Protein AF-A0A383U3A9-F1 (afdb_monomer_lite)

Organism: NCBI:txid2497989

Structure (mmCIF, N/CA/C/O backbone):
data_AF-A0A383U3A9-F1
#
_entry.id   AF-A0A383U3A9-F1
#
loop_
_atom_site.group_PDB
_atom_site.id
_atom_site.type_symbol
_atom_site.label_atom_id
_atom_site.label_alt_id
_atom_site.label_comp_id
_atom_site.label_asym_id
_atom_site.label_entity_id
_atom_site.label_seq_id
_atom_site.pdbx_PDB_ins_code
_atom_site.Cartn_x
_atom_site.Cartn_y
_atom_site.Cartn_z
_atom_site.occupancy
_atom_site.B_iso_or_equiv
_atom_site.auth_seq_id
_atom_site.auth_comp_id
_atom_site.auth_asym_id
_atom_site.auth_atom_id
_atom_site.pdbx_PDB_model_num
ATOM 1 N N . MET A 1 1 ? 37.287 -9.781 -41.026 1.00 57.25 1 MET A N 1
ATOM 2 C CA . MET A 1 1 ? 37.149 -8.736 -39.982 1.00 57.25 1 MET A CA 1
ATOM 3 C C . MET A 1 1 ? 35.742 -8.130 -39.909 1.00 57.25 1 MET A C 1
ATOM 5 O O . MET A 1 1 ? 35.185 -8.154 -38.824 1.00 57.25 1 MET A O 1
ATOM 9 N N . ARG A 1 2 ? 35.101 -7.721 -41.022 1.00 65.06 2 ARG A N 1
ATOM 10 C CA . ARG A 1 2 ? 33.749 -7.098 -41.034 1.00 65.06 2 ARG A CA 1
ATOM 11 C C . ARG A 1 2 ? 32.618 -7.879 -40.332 1.00 65.06 2 ARG A C 1
ATOM 13 O O . ARG A 1 2 ? 31.836 -7.272 -39.616 1.00 65.06 2 ARG A O 1
ATOM 20 N N . ARG A 1 3 ? 32.540 -9.211 -40.475 1.00 70.94 3 ARG A N 1
ATOM 21 C CA . ARG A 1 3 ? 31.470 -10.028 -39.851 1.00 70.94 3 ARG A CA 1
ATOM 22 C C . ARG A 1 3 ? 31.508 -10.026 -38.315 1.00 70.94 3 ARG A C 1
ATOM 24 O O . ARG A 1 3 ? 30.458 -9.955 -37.694 1.00 70.94 3 ARG A O 1
ATOM 31 N N . LYS A 1 4 ? 32.703 -10.062 -37.710 1.00 76.69 4 LYS A N 1
ATOM 32 C CA . LYS A 1 4 ? 32.867 -10.029 -36.244 1.00 76.69 4 LYS A CA 1
ATOM 33 C C . LYS A 1 4 ? 32.484 -8.658 -35.678 1.00 76.69 4 LYS A C 1
ATOM 35 O O . LYS A 1 4 ? 31.803 -8.591 -34.667 1.00 76.69 4 LYS A O 1
ATOM 40 N N . THR A 1 5 ? 32.848 -7.581 -36.375 1.00 79.12 5 THR A N 1
ATOM 41 C CA . THR A 1 5 ? 32.466 -6.210 -36.009 1.00 79.12 5 THR A CA 1
ATOM 42 C C . THR A 1 5 ? 30.952 -6.000 -36.085 1.00 79.12 5 THR A C 1
ATOM 44 O O . THR A 1 5 ? 30.379 -5.457 -35.150 1.00 79.12 5 THR A O 1
ATOM 47 N N . VAL A 1 6 ? 30.285 -6.494 -37.137 1.00 86.44 6 VAL A N 1
ATOM 48 C CA . VAL A 1 6 ? 28.812 -6.447 -37.244 1.00 86.44 6 VAL A CA 1
ATOM 49 C C . VAL A 1 6 ? 28.147 -7.224 -36.105 1.00 86.44 6 VAL A C 1
ATOM 51 O O . VAL A 1 6 ? 27.221 -6.710 -35.490 1.00 86.44 6 VAL A O 1
ATOM 54 N N . PHE A 1 7 ? 28.654 -8.413 -35.763 1.00 90.00 7 PHE A N 1
ATOM 55 C CA . PHE A 1 7 ? 28.152 -9.182 -34.618 1.00 90.00 7 PHE A CA 1
ATOM 56 C C . PHE A 1 7 ? 28.275 -8.418 -33.295 1.00 90.00 7 PHE A C 1
ATOM 58 O O . PHE A 1 7 ? 27.330 -8.414 -32.515 1.00 90.00 7 PHE A O 1
ATOM 65 N N . ILE A 1 8 ? 29.401 -7.738 -33.059 1.00 91.44 8 ILE A N 1
ATOM 66 C CA . ILE A 1 8 ? 29.609 -6.925 -31.850 1.00 91.44 8 ILE A CA 1
ATOM 67 C C . ILE A 1 8 ? 28.602 -5.769 -31.789 1.00 91.44 8 ILE A C 1
ATOM 69 O O . ILE A 1 8 ? 27.996 -5.550 -30.744 1.00 91.44 8 ILE A O 1
ATOM 73 N N . PHE A 1 9 ? 28.368 -5.065 -32.901 1.00 92.12 9 PHE A N 1
ATOM 74 C CA . PHE A 1 9 ? 27.378 -3.984 -32.947 1.00 92.12 9 PHE A CA 1
ATOM 75 C C . PHE A 1 9 ? 25.948 -4.479 -32.711 1.00 92.12 9 PHE A C 1
ATOM 77 O O . PHE A 1 9 ? 25.208 -3.854 -31.957 1.00 92.12 9 PHE A O 1
ATOM 84 N N . VAL A 1 10 ? 25.566 -5.616 -33.298 1.00 93.75 10 VAL A N 1
ATOM 85 C CA . VAL A 1 10 ? 24.250 -6.228 -33.051 1.00 93.75 10 VAL A CA 1
ATOM 86 C C . VAL A 1 10 ? 24.099 -6.609 -31.577 1.00 93.75 10 VAL A C 1
ATOM 88 O O . VAL A 1 10 ? 23.063 -6.333 -30.978 1.00 93.75 10 VAL A O 1
ATOM 91 N N . LEU A 1 11 ? 25.143 -7.177 -30.968 1.00 94.25 11 LEU A N 1
ATOM 92 C CA . LEU A 1 11 ? 25.125 -7.552 -29.555 1.00 94.25 11 LEU A CA 1
ATOM 93 C C . LEU A 1 11 ? 24.975 -6.324 -28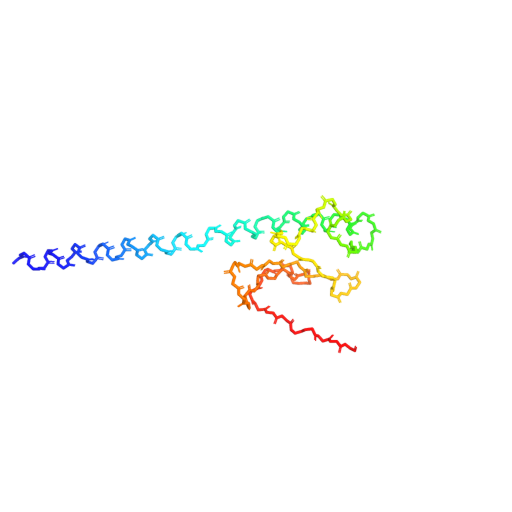.643 1.00 94.25 11 LEU A C 1
ATOM 95 O O . LEU A 1 11 ? 24.204 -6.376 -27.692 1.00 94.25 11 LEU A O 1
ATOM 99 N N . LEU A 1 12 ? 25.640 -5.210 -28.972 1.00 94.12 12 LEU A N 1
ATOM 100 C CA . LEU A 1 12 ? 25.511 -3.934 -28.255 1.00 94.12 12 LEU A CA 1
ATOM 101 C C . LEU A 1 12 ? 24.109 -3.319 -28.364 1.00 94.12 12 LEU A C 1
ATOM 103 O O . LEU A 1 12 ? 23.608 -2.747 -27.400 1.00 94.12 12 LEU A O 1
ATOM 107 N N . ILE A 1 13 ? 23.460 -3.436 -29.524 1.00 94.25 13 ILE A N 1
ATOM 108 C CA . ILE A 1 13 ? 22.085 -2.951 -29.708 1.00 94.25 13 ILE A CA 1
ATOM 109 C C . ILE A 1 13 ? 21.114 -3.788 -28.872 1.00 94.25 13 ILE A C 1
ATOM 111 O O . ILE A 1 13 ? 20.260 -3.230 -28.187 1.00 94.25 13 ILE A O 1
ATOM 115 N N . ILE A 1 14 ? 21.270 -5.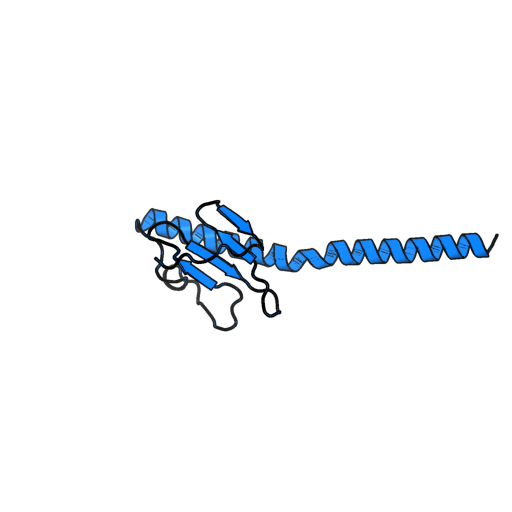115 -28.874 1.00 94.44 14 ILE A N 1
ATOM 116 C CA . ILE A 1 14 ? 20.432 -6.017 -28.073 1.00 94.44 14 ILE A CA 1
ATOM 117 C C . ILE A 1 14 ? 20.613 -5.737 -26.579 1.00 94.44 14 ILE A C 1
ATOM 119 O O . ILE A 1 14 ? 19.624 -5.613 -25.862 1.00 94.44 14 ILE A O 1
ATOM 123 N N . THR A 1 15 ? 21.850 -5.588 -26.095 1.00 92.19 15 THR A N 1
ATOM 124 C CA . THR A 1 15 ? 22.088 -5.276 -24.679 1.00 92.19 15 THR A CA 1
ATOM 125 C C . THR A 1 15 ? 21.539 -3.906 -24.300 1.00 92.19 15 THR A C 1
ATOM 127 O O . THR A 1 15 ? 20.906 -3.784 -23.255 1.00 92.19 15 THR A O 1
ATOM 130 N N . SER A 1 16 ? 21.699 -2.892 -25.154 1.00 90.88 16 SER A N 1
ATOM 131 C CA . SER A 1 16 ? 21.113 -1.567 -24.932 1.00 90.88 16 SER A CA 1
ATOM 132 C C . SER A 1 16 ? 19.584 -1.620 -24.855 1.00 90.88 16 SER A C 1
ATOM 134 O O . SER A 1 16 ? 19.001 -0.993 -23.970 1.00 90.88 16 SER A O 1
ATOM 136 N N . PHE A 1 17 ? 18.940 -2.407 -25.721 1.00 90.00 17 PHE A N 1
ATOM 137 C CA . PHE A 1 17 ? 17.489 -2.590 -25.712 1.00 90.00 17 PHE A CA 1
ATOM 138 C C . PHE A 1 17 ? 17.008 -3.326 -24.454 1.00 90.00 17 PHE A C 1
ATOM 140 O O . PHE A 1 17 ? 16.025 -2.916 -23.840 1.00 90.00 17 PHE A O 1
ATOM 147 N N . LEU A 1 18 ? 17.729 -4.367 -24.020 1.00 87.94 18 LEU A N 1
ATOM 148 C CA . LEU A 1 18 ? 17.431 -5.086 -22.778 1.00 87.94 18 LEU A CA 1
ATOM 149 C C . LEU A 1 18 ? 17.547 -4.165 -21.558 1.00 87.94 18 LEU A C 1
ATOM 151 O O . LEU A 1 18 ? 16.635 -4.130 -20.737 1.00 87.94 18 LEU A O 1
ATOM 155 N N . VAL A 1 19 ? 18.620 -3.375 -21.459 1.00 85.44 19 VAL A N 1
ATOM 156 C CA . VAL A 1 19 ? 18.797 -2.407 -20.363 1.00 85.44 19 VAL A CA 1
ATOM 157 C C . VAL A 1 19 ? 17.651 -1.399 -20.339 1.00 85.44 19 VAL A C 1
ATOM 159 O O . VAL A 1 19 ? 17.074 -1.167 -19.279 1.00 85.44 19 VAL A O 1
ATOM 162 N N . TYR A 1 20 ? 17.278 -0.846 -21.495 1.00 83.44 20 TYR A N 1
ATOM 163 C CA . TYR A 1 20 ? 16.155 0.086 -21.602 1.00 83.44 20 TYR A CA 1
ATOM 164 C C . TYR A 1 20 ? 14.835 -0.547 -21.132 1.00 83.44 20 TYR A C 1
ATOM 166 O O . TYR A 1 20 ? 14.142 0.033 -20.297 1.00 83.44 20 TYR A O 1
ATOM 174 N N . PHE A 1 21 ? 14.527 -1.761 -21.599 1.00 76.62 21 PHE A N 1
ATOM 175 C CA . PHE A 1 21 ? 13.309 -2.491 -21.243 1.00 76.62 21 PHE A CA 1
ATOM 176 C C . PHE A 1 21 ? 13.213 -2.777 -19.734 1.00 76.62 21 PHE A C 1
ATOM 178 O O . PHE A 1 21 ? 12.185 -2.505 -19.115 1.00 76.62 21 PHE A O 1
ATOM 185 N N . PHE A 1 22 ? 14.296 -3.253 -19.108 1.00 71.00 22 PHE A N 1
ATOM 186 C CA . PHE A 1 22 ? 14.322 -3.517 -17.663 1.00 71.00 22 PHE A CA 1
ATOM 187 C C . PHE A 1 22 ? 14.217 -2.243 -16.812 1.00 71.00 22 PHE A C 1
ATOM 189 O O . PHE A 1 22 ? 13.613 -2.273 -15.736 1.00 71.00 22 PHE A O 1
ATOM 196 N N . TYR A 1 23 ? 14.783 -1.125 -17.277 1.00 70.12 23 TYR A N 1
ATOM 197 C CA . TYR A 1 23 ? 14.743 0.140 -16.542 1.00 70.12 23 TYR A CA 1
ATOM 198 C C . TYR A 1 23 ? 13.360 0.799 -16.599 1.00 70.12 23 TYR A C 1
ATOM 200 O O . TYR A 1 23 ? 12.889 1.331 -15.594 1.00 70.12 23 TYR A O 1
ATOM 208 N N . PHE A 1 24 ? 12.690 0.739 -17.755 1.00 64.56 24 PHE A N 1
ATOM 209 C CA . PHE A 1 24 ? 11.387 1.377 -17.951 1.00 64.56 24 PHE A CA 1
ATOM 210 C C . PHE A 1 24 ? 10.213 0.585 -17.370 1.00 64.56 24 PHE A C 1
ATOM 212 O O . PHE A 1 24 ? 9.268 1.198 -16.883 1.00 64.56 24 PHE A O 1
ATOM 219 N N . ASN A 1 25 ? 10.267 -0.749 -17.341 1.00 61.72 25 ASN A N 1
ATOM 220 C CA . ASN A 1 25 ? 9.118 -1.555 -16.902 1.00 61.72 25 ASN A CA 1
ATOM 221 C C . ASN A 1 25 ? 8.762 -1.423 -15.409 1.00 61.72 25 ASN A C 1
ATOM 223 O O . ASN A 1 25 ? 7.671 -1.823 -15.014 1.00 61.72 25 ASN A O 1
ATOM 227 N N . ASN A 1 26 ? 9.640 -0.835 -14.588 1.00 65.31 26 ASN A N 1
ATOM 228 C CA . ASN A 1 26 ? 9.471 -0.744 -13.134 1.00 65.31 26 ASN A CA 1
ATOM 229 C C . ASN A 1 26 ? 9.051 0.644 -12.614 1.00 65.31 26 ASN A C 1
ATOM 231 O O . ASN A 1 26 ? 8.984 0.838 -11.403 1.00 65.31 26 ASN A O 1
ATOM 235 N N . THR A 1 27 ? 8.836 1.644 -13.470 1.00 77.19 27 THR A N 1
ATOM 236 C CA . THR A 1 27 ? 8.608 3.031 -13.014 1.00 77.19 27 THR A CA 1
ATOM 237 C C . THR A 1 27 ? 7.174 3.287 -12.555 1.00 77.19 27 THR A C 1
ATOM 239 O O . THR A 1 27 ? 6.970 3.955 -11.544 1.00 77.19 27 THR A O 1
ATOM 242 N N . GLU A 1 28 ? 6.192 2.723 -13.252 1.00 81.62 28 GLU A N 1
ATOM 243 C CA . GLU A 1 28 ? 4.767 2.906 -12.955 1.00 81.62 28 GLU A CA 1
ATOM 244 C C . GLU A 1 28 ? 4.364 2.263 -11.621 1.00 81.62 28 GLU A C 1
ATOM 246 O O . GLU A 1 28 ? 3.808 2.938 -10.758 1.00 81.62 28 GLU A O 1
ATOM 251 N N . GLU A 1 29 ? 4.719 0.990 -11.409 1.00 86.38 29 GLU A N 1
ATOM 252 C CA . GLU A 1 29 ? 4.429 0.272 -10.159 1.00 86.38 29 GLU A CA 1
ATOM 253 C C . GLU A 1 29 ? 5.078 0.966 -8.960 1.00 86.38 29 GLU A C 1
ATOM 255 O O . GLU A 1 29 ? 4.425 1.179 -7.946 1.00 86.38 29 GLU A O 1
ATOM 260 N N . LYS A 1 30 ? 6.334 1.412 -9.092 1.00 88.19 30 LYS A N 1
ATOM 261 C CA . LYS A 1 30 ? 6.999 2.209 -8.050 1.00 88.19 30 LYS A CA 1
ATOM 262 C C . LYS A 1 30 ? 6.260 3.516 -7.765 1.00 88.19 30 LYS A C 1
ATOM 264 O O . LYS A 1 30 ? 6.175 3.927 -6.612 1.00 88.19 30 LYS A O 1
ATOM 269 N N . GLY A 1 31 ? 5.727 4.166 -8.799 1.00 89.88 31 GLY A N 1
ATOM 270 C CA . GLY A 1 31 ? 4.889 5.354 -8.655 1.00 89.88 31 GLY A CA 1
ATOM 271 C C . GLY A 1 31 ? 3.625 5.071 -7.843 1.00 89.88 31 GLY A C 1
ATOM 272 O O . GLY A 1 31 ? 3.317 5.820 -6.917 1.00 89.88 31 GLY A O 1
ATOM 273 N N . LEU A 1 32 ? 2.940 3.965 -8.141 1.00 91.56 32 LEU A N 1
ATOM 274 C CA . LEU A 1 32 ? 1.748 3.523 -7.417 1.00 91.56 32 LEU A CA 1
ATOM 275 C C . LEU A 1 32 ? 2.078 3.089 -5.984 1.00 91.56 32 LEU A C 1
ATOM 277 O O . LEU A 1 32 ? 1.403 3.519 -5.062 1.00 91.56 32 LEU A O 1
ATOM 281 N N . ILE A 1 33 ? 3.163 2.352 -5.747 1.00 93.50 33 ILE A N 1
ATOM 282 C CA . ILE A 1 33 ? 3.625 2.023 -4.388 1.00 93.50 33 ILE A CA 1
ATOM 283 C C . ILE A 1 33 ? 3.867 3.302 -3.578 1.00 93.50 33 ILE A C 1
ATOM 285 O O . ILE A 1 33 ? 3.414 3.409 -2.441 1.00 93.50 33 ILE A O 1
ATOM 289 N N . ASN A 1 34 ? 4.525 4.307 -4.162 1.00 93.25 34 ASN A N 1
ATOM 290 C CA . ASN A 1 34 ? 4.763 5.579 -3.481 1.00 93.25 34 ASN A CA 1
ATOM 291 C C . ASN A 1 34 ? 3.460 6.322 -3.159 1.00 93.25 34 ASN A C 1
ATOM 293 O O . ASN A 1 34 ? 3.316 6.841 -2.055 1.00 93.25 34 ASN A O 1
ATOM 297 N N . GLN A 1 35 ? 2.503 6.356 -4.089 1.00 92.94 35 GLN A N 1
ATOM 298 C CA . GLN A 1 35 ? 1.181 6.932 -3.829 1.00 92.94 35 GLN A CA 1
ATOM 299 C C . GLN A 1 35 ? 0.433 6.148 -2.746 1.00 92.94 35 GLN A C 1
ATOM 301 O O . GLN A 1 35 ? -0.104 6.748 -1.820 1.00 92.94 35 GLN A O 1
ATOM 306 N N . GLY A 1 36 ? 0.462 4.819 -2.808 1.00 94.81 36 GLY A N 1
ATOM 307 C CA . GLY A 1 36 ? -0.139 3.942 -1.814 1.00 94.81 36 GLY A CA 1
ATOM 308 C C . GLY A 1 36 ? 0.465 4.144 -0.426 1.00 94.81 36 GLY A C 1
ATOM 309 O O . GLY A 1 36 ? -0.276 4.193 0.546 1.00 94.81 36 GLY A O 1
ATOM 310 N N . ASN A 1 37 ? 1.776 4.375 -0.314 1.00 97.00 37 ASN A N 1
ATOM 311 C CA . ASN A 1 37 ? 2.424 4.682 0.965 1.00 97.00 37 ASN A CA 1
ATOM 312 C C . ASN A 1 37 ? 1.896 5.981 1.601 1.00 97.00 37 ASN A C 1
ATOM 314 O O . ASN A 1 37 ? 1.733 6.039 2.816 1.00 97.00 37 ASN A O 1
ATOM 318 N N . ILE A 1 38 ? 1.564 6.996 0.795 1.00 95.38 38 ILE A N 1
ATOM 319 C CA . ILE A 1 38 ? 0.920 8.227 1.290 1.00 95.38 38 ILE A CA 1
ATOM 320 C C . ILE A 1 38 ? -0.487 7.918 1.828 1.00 95.38 38 ILE A C 1
ATOM 322 O O . ILE A 1 38 ? -0.924 8.498 2.822 1.00 95.38 38 ILE A O 1
ATOM 326 N N . ILE A 1 39 ? -1.214 6.999 1.186 1.00 96.19 39 ILE A N 1
ATOM 327 C CA . ILE A 1 39 ? -2.535 6.553 1.650 1.00 96.19 39 ILE A CA 1
ATOM 328 C C . ILE A 1 39 ? -2.406 5.762 2.957 1.00 96.19 39 ILE A C 1
ATOM 330 O O . ILE A 1 39 ? -3.132 6.049 3.905 1.00 96.19 39 ILE A O 1
ATOM 334 N N . VAL A 1 40 ? -1.456 4.827 3.035 1.00 97.62 40 VAL A N 1
ATOM 335 C CA . VAL A 1 40 ? -1.124 4.072 4.255 1.00 97.62 40 VAL A CA 1
ATOM 336 C C . VAL A 1 40 ? -0.848 5.026 5.414 1.00 97.62 40 VAL A C 1
ATOM 338 O O . VAL A 1 40 ? -1.449 4.885 6.473 1.00 97.62 40 VAL A O 1
ATOM 341 N N . GLU A 1 41 ? -0.020 6.053 5.214 1.00 96.88 41 GLU A N 1
ATOM 342 C CA . GLU A 1 41 ? 0.281 7.041 6.257 1.00 96.88 41 GLU A CA 1
ATOM 343 C C . GLU A 1 41 ? -0.979 7.757 6.771 1.00 96.88 41 GLU A C 1
ATOM 345 O O . GLU A 1 41 ? -1.137 7.963 7.979 1.00 96.88 41 GLU A O 1
ATOM 350 N N . LYS A 1 42 ? -1.917 8.091 5.878 1.00 96.62 42 LYS A N 1
ATOM 351 C CA . LYS A 1 42 ? -3.205 8.685 6.259 1.00 96.62 42 LYS A CA 1
ATOM 352 C C . LYS A 1 42 ? -4.094 7.706 7.027 1.00 96.62 42 LYS A C 1
ATOM 354 O O . LYS A 1 42 ? -4.710 8.118 8.009 1.00 96.62 42 LYS A O 1
ATOM 359 N N . ILE A 1 43 ? -4.145 6.436 6.619 1.00 97.44 43 ILE A N 1
ATOM 360 C CA . ILE A 1 43 ? -4.892 5.384 7.326 1.00 97.44 43 ILE A CA 1
ATOM 361 C C . ILE A 1 43 ? -4.332 5.202 8.741 1.00 97.44 43 ILE A C 1
ATOM 363 O O . ILE A 1 43 ? -5.093 5.211 9.707 1.00 97.44 43 ILE A O 1
ATOM 367 N N . GLU A 1 44 ? -3.009 5.092 8.883 1.00 97.62 44 GLU A N 1
ATOM 368 C CA . GLU A 1 44 ? -2.365 4.939 10.191 1.00 97.62 44 GLU A CA 1
ATOM 369 C C . GLU A 1 44 ? -2.570 6.178 11.070 1.00 97.62 44 GLU A C 1
ATOM 371 O O . GLU A 1 44 ? -2.883 6.055 12.254 1.00 97.62 44 GLU A O 1
ATOM 376 N N . SER A 1 45 ? -2.473 7.380 10.497 1.00 97.31 45 SER A N 1
ATOM 377 C CA . SER A 1 45 ? -2.743 8.628 11.222 1.00 97.31 45 SER A CA 1
ATOM 378 C C . SER A 1 45 ? -4.188 8.701 11.719 1.00 97.31 45 SER A C 1
ATOM 380 O O . SER A 1 45 ? -4.430 9.096 12.860 1.00 97.31 45 SER A O 1
ATOM 382 N N . TYR A 1 46 ? -5.151 8.285 10.892 1.00 97.00 46 TYR A N 1
ATOM 383 C CA . TYR A 1 46 ? -6.555 8.189 11.286 1.00 97.00 46 TYR A CA 1
ATOM 384 C C . TYR A 1 46 ? -6.741 7.182 12.422 1.00 97.00 46 TYR A C 1
ATOM 386 O O . TYR A 1 46 ? -7.330 7.519 13.446 1.00 97.00 46 TYR A O 1
ATOM 394 N N . LYS A 1 47 ? -6.168 5.979 12.289 1.00 96.38 47 LYS A N 1
ATOM 395 C CA . LYS A 1 47 ? -6.225 4.924 13.309 1.00 96.38 47 LYS A CA 1
ATOM 396 C C . LYS A 1 47 ? -5.673 5.395 14.652 1.00 96.38 47 LYS A C 1
ATOM 398 O O . LYS A 1 47 ? -6.276 5.130 15.687 1.00 96.38 47 LYS A O 1
ATOM 403 N N . LEU A 1 48 ? -4.548 6.111 14.640 1.00 96.81 48 LEU A N 1
ATOM 404 C CA . LEU A 1 48 ? -3.944 6.681 15.846 1.00 96.81 48 LEU A CA 1
ATOM 405 C C . LEU A 1 48 ? -4.825 7.758 16.492 1.00 96.81 48 LEU A C 1
ATOM 407 O O . LEU A 1 48 ? -4.863 7.853 17.716 1.00 96.81 48 LEU A O 1
ATOM 411 N N . LYS A 1 49 ? -5.519 8.567 15.686 1.00 97.12 49 LYS A N 1
ATOM 412 C CA . LYS A 1 49 ? -6.357 9.674 16.162 1.00 97.12 49 LYS A CA 1
ATOM 413 C C . LYS A 1 49 ? -7.715 9.208 16.692 1.00 97.12 49 LYS A C 1
ATOM 415 O O . LYS A 1 49 ? -8.143 9.666 17.745 1.00 97.12 49 LYS A O 1
ATOM 420 N N . GLU A 1 50 ? -8.389 8.331 15.956 1.00 96.69 50 GLU A N 1
ATOM 421 C CA . GLU A 1 50 ? -9.768 7.912 16.232 1.00 96.69 50 GLU A CA 1
ATOM 422 C C . GLU A 1 50 ? -9.834 6.606 17.046 1.00 96.69 50 GLU A C 1
ATOM 424 O O . GLU A 1 50 ? -10.853 6.303 17.662 1.00 96.69 50 GLU A O 1
ATOM 429 N N . GLY A 1 51 ? -8.744 5.831 17.087 1.00 96.38 51 GLY A N 1
ATOM 430 C CA . GLY A 1 51 ? -8.654 4.563 17.820 1.00 96.38 51 GLY A CA 1
ATOM 431 C C . GLY A 1 51 ? -9.200 3.346 17.064 1.00 96.38 51 GLY A C 1
ATOM 432 O O . GLY A 1 51 ? -9.185 2.240 17.601 1.00 96.38 51 GLY A O 1
ATOM 433 N N . TYR A 1 52 ? -9.662 3.522 15.825 1.00 95.69 52 TYR A N 1
ATOM 434 C CA . TYR A 1 52 ? -10.160 2.459 14.950 1.00 95.69 52 TYR A CA 1
ATOM 435 C C . TYR A 1 52 ? -9.808 2.742 13.483 1.00 95.69 52 TYR A C 1
ATOM 437 O O . TYR A 1 52 ? -9.469 3.864 13.112 1.00 95.69 52 TYR A O 1
ATOM 445 N N . LEU A 1 53 ? -9.856 1.707 12.642 1.00 97.50 53 LEU A N 1
ATOM 446 C CA . LEU A 1 53 ? -9.604 1.833 11.205 1.00 97.50 53 LEU A CA 1
ATOM 447 C C . LEU A 1 53 ? -10.731 2.593 10.488 1.00 97.50 53 LEU A C 1
ATOM 449 O O . LEU A 1 53 ? -11.898 2.353 10.814 1.00 97.50 53 LEU A O 1
ATOM 453 N N . PRO A 1 54 ? -10.424 3.415 9.466 1.00 96.31 54 PRO A N 1
ATOM 454 C CA . PRO A 1 54 ? -11.462 4.025 8.643 1.00 96.31 54 PRO A CA 1
ATOM 455 C C . PRO A 1 54 ? -12.356 2.939 8.023 1.00 96.31 54 PRO A C 1
ATOM 457 O O . PRO A 1 54 ? -11.906 1.833 7.722 1.00 96.31 54 PRO A O 1
ATOM 460 N N . ASN A 1 55 ? -13.644 3.226 7.851 1.00 94.81 55 ASN A N 1
ATOM 461 C CA . ASN A 1 55 ? -14.560 2.305 7.181 1.00 94.81 55 ASN A CA 1
ATOM 462 C C . ASN A 1 55 ? -14.339 2.310 5.662 1.00 94.81 55 ASN A C 1
ATOM 464 O O . ASN A 1 55 ? -14.608 1.304 5.011 1.00 94.81 55 ASN A O 1
ATOM 468 N N . SER A 1 56 ? -13.857 3.426 5.110 1.00 93.56 56 SER A N 1
ATOM 469 C CA . SER A 1 56 ? -13.502 3.591 3.694 1.00 93.56 56 SER A CA 1
ATOM 470 C C . SER A 1 56 ? -12.420 4.659 3.521 1.00 93.56 56 SER A C 1
ATOM 472 O O . SER A 1 56 ? -12.193 5.462 4.429 1.00 93.56 56 SER A O 1
ATOM 474 N N . LEU A 1 57 ? -11.787 4.746 2.347 1.00 92.69 57 LEU A N 1
ATOM 475 C CA . LEU A 1 57 ? -10.823 5.819 2.073 1.00 92.69 57 LEU A CA 1
ATOM 476 C C . LEU A 1 57 ? -11.475 7.221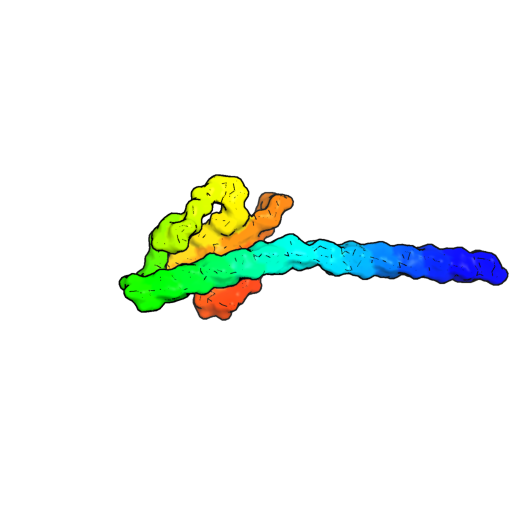 2.086 1.00 92.69 57 LEU A C 1
ATOM 478 O O . LEU A 1 57 ? -10.788 8.219 2.326 1.00 92.69 57 LEU A O 1
ATOM 482 N N . ASN A 1 58 ? -12.802 7.319 1.938 1.00 91.94 58 ASN A N 1
ATOM 483 C CA . ASN A 1 58 ? -13.521 8.591 2.054 1.00 91.94 58 ASN A CA 1
ATOM 484 C C . ASN A 1 58 ? -13.399 9.204 3.460 1.00 91.94 58 ASN A C 1
ATOM 486 O O . ASN A 1 58 ? -13.327 10.427 3.582 1.00 91.94 58 ASN A O 1
ATOM 490 N N . ASP A 1 59 ? -13.296 8.380 4.512 1.00 91.12 59 ASP A N 1
ATOM 491 C CA . ASP A 1 59 ? -13.156 8.850 5.902 1.00 91.12 59 ASP A CA 1
ATOM 492 C C . ASP A 1 59 ? -11.835 9.608 6.130 1.00 91.12 59 ASP A C 1
ATOM 494 O O . ASP A 1 59 ? -11.716 10.410 7.058 1.00 91.12 59 ASP A O 1
ATOM 498 N N . ILE A 1 60 ? -10.846 9.385 5.257 1.00 91.62 60 ILE A N 1
ATOM 499 C CA . ILE A 1 60 ? -9.551 10.080 5.236 1.00 91.62 60 ILE A CA 1
ATOM 500 C C . ILE A 1 60 ? -9.430 11.072 4.067 1.00 91.62 60 ILE A C 1
ATOM 502 O O . ILE A 1 60 ? -8.326 11.502 3.714 1.00 91.62 60 ILE A O 1
ATOM 506 N N . GLY A 1 61 ? -10.562 11.457 3.469 1.00 87.62 61 GLY A N 1
ATOM 507 C CA . GLY A 1 61 ? -10.635 12.466 2.413 1.00 87.62 61 GLY A CA 1
ATOM 508 C C . GLY A 1 61 ? -10.063 12.010 1.070 1.00 87.62 61 GLY A C 1
ATOM 509 O O . GLY A 1 61 ? -9.588 12.842 0.297 1.00 87.62 61 GLY A O 1
ATOM 510 N N . ILE A 1 62 ? -10.051 10.704 0.803 1.00 85.25 62 ILE A N 1
ATOM 511 C CA . ILE A 1 62 ? -9.653 10.135 -0.484 1.00 85.25 62 ILE A CA 1
ATOM 512 C C . ILE A 1 62 ? -10.904 9.572 -1.148 1.00 85.25 62 ILE A C 1
ATOM 514 O O . ILE A 1 62 ? -11.459 8.582 -0.686 1.00 85.25 62 ILE A O 1
ATOM 518 N N . GLU A 1 63 ? -11.331 10.203 -2.240 1.00 75.31 63 GLU A N 1
ATOM 519 C CA . GLU A 1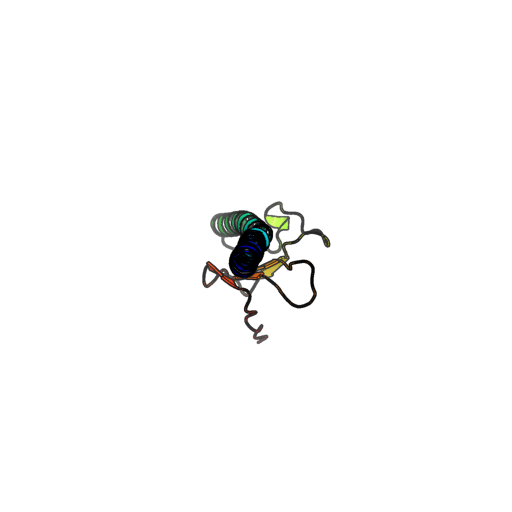 63 ? -12.460 9.711 -3.028 1.00 75.31 63 GLU A CA 1
ATOM 520 C C . GLU A 1 63 ? -12.112 8.374 -3.693 1.00 75.31 63 GLU A C 1
ATOM 522 O O . GLU A 1 63 ? -11.277 8.322 -4.602 1.00 75.31 63 GLU A O 1
ATOM 527 N N . GLU A 1 64 ? -12.790 7.302 -3.283 1.00 64.94 64 GLU A N 1
ATOM 528 C CA . GLU A 1 64 ? -12.776 6.031 -4.012 1.00 64.94 64 GLU A CA 1
ATOM 529 C C . GLU A 1 64 ? -13.561 6.199 -5.314 1.00 64.94 64 GLU A C 1
ATOM 531 O O . GLU A 1 64 ? -14.790 6.121 -5.355 1.00 64.94 64 GLU A O 1
ATOM 536 N N . LYS A 1 65 ? -12.851 6.481 -6.405 1.00 66.25 65 LYS A N 1
ATOM 537 C CA . LYS A 1 65 ? -13.445 6.487 -7.744 1.00 66.25 65 LYS A CA 1
ATOM 538 C C . LYS A 1 65 ? -13.411 5.069 -8.294 1.00 66.25 65 LYS A C 1
ATOM 540 O O . LYS A 1 65 ? -12.395 4.400 -8.164 1.00 66.25 65 LYS A O 1
ATOM 545 N N . MET A 1 66 ? -14.466 4.656 -9.002 1.00 56.12 66 MET A N 1
ATOM 546 C CA . MET A 1 66 ? -14.472 3.387 -9.756 1.00 56.12 66 MET A CA 1
ATOM 547 C C . MET A 1 66 ? -13.312 3.287 -10.765 1.00 56.12 66 MET A C 1
ATOM 549 O O . MET A 1 66 ? -12.917 2.193 -11.144 1.00 56.12 66 MET A O 1
ATOM 553 N N . GLU A 1 67 ? -12.765 4.428 -11.194 1.00 54.94 67 GLU A N 1
ATOM 554 C CA . GLU A 1 67 ? -11.605 4.526 -12.091 1.00 54.94 67 GLU A CA 1
ATOM 555 C C . GLU A 1 67 ? -10.281 4.803 -11.348 1.00 54.94 67 GLU A C 1
ATOM 557 O O . GLU A 1 67 ? -9.227 4.923 -11.970 1.00 54.94 67 GLU A O 1
ATOM 562 N N . GLY A 1 68 ? -10.321 4.959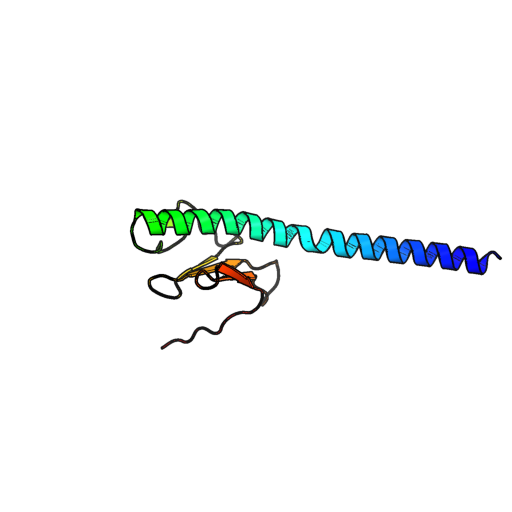 -10.021 1.00 66.69 68 GLY A N 1
ATOM 563 C CA . GLY A 1 68 ? -9.143 5.200 -9.194 1.00 66.69 68 GLY A CA 1
ATOM 564 C C . GLY A 1 68 ? -8.346 3.910 -8.983 1.00 66.69 68 GLY A C 1
ATOM 565 O O . GLY A 1 68 ? -8.940 2.840 -8.867 1.00 66.69 68 GLY A O 1
ATOM 566 N N . PRO A 1 69 ? -7.003 3.966 -8.917 1.00 83.69 69 PRO A N 1
ATOM 567 C CA . PRO A 1 69 ? -6.213 2.742 -8.893 1.00 83.69 69 PRO A CA 1
ATOM 568 C C . PRO A 1 69 ? -6.237 2.034 -7.533 1.00 83.69 69 PRO A C 1
ATOM 570 O O . PRO A 1 69 ? -5.911 0.854 -7.490 1.00 83.69 69 PRO A O 1
ATOM 573 N N . PHE A 1 70 ? -6.595 2.722 -6.441 1.00 90.69 70 PHE A N 1
ATOM 574 C CA . PHE A 1 70 ? -6.512 2.184 -5.081 1.00 90.69 70 PHE A CA 1
ATOM 575 C C . PHE A 1 70 ? -7.862 1.766 -4.520 1.00 90.69 70 PHE A C 1
ATOM 577 O O . PHE A 1 70 ? -8.835 2.513 -4.578 1.00 90.69 70 PHE A O 1
ATOM 584 N N . TYR A 1 71 ? -7.844 0.612 -3.868 1.00 90.69 71 TYR A N 1
ATOM 585 C CA . TYR A 1 71 ? -8.966 0.012 -3.172 1.00 90.69 71 TYR A CA 1
ATOM 586 C C . TYR A 1 71 ? -8.541 -0.384 -1.765 1.00 90.69 71 TYR A C 1
ATOM 588 O O . TYR A 1 71 ? -7.388 -0.753 -1.523 1.00 90.69 71 TYR A O 1
ATOM 596 N N . TYR A 1 72 ? -9.488 -0.328 -0.840 1.00 93.12 72 TYR A N 1
ATOM 597 C CA . TYR A 1 72 ? -9.266 -0.583 0.572 1.00 93.12 72 TYR A CA 1
ATOM 598 C C . TYR A 1 72 ? -10.259 -1.617 1.081 1.00 93.12 72 TYR A C 1
ATOM 600 O O . TYR A 1 72 ? -11.449 -1.556 0.785 1.00 93.12 72 TYR A O 1
ATOM 608 N N . THR A 1 73 ? -9.776 -2.559 1.882 1.00 92.94 73 THR A N 1
ATOM 609 C CA . THR A 1 73 ? -10.644 -3.447 2.650 1.00 92.94 73 THR A CA 1
ATOM 610 C C . THR A 1 73 ? -10.072 -3.655 4.035 1.00 92.94 73 THR A C 1
ATOM 612 O O . THR A 1 73 ? -8.870 -3.859 4.204 1.00 92.94 73 THR A O 1
ATOM 615 N N . ARG A 1 74 ? -10.938 -3.659 5.044 1.00 94.38 74 ARG A N 1
ATOM 616 C CA . ARG A 1 74 ? -10.548 -4.146 6.366 1.00 94.38 74 ARG A CA 1
ATOM 617 C C . ARG A 1 74 ? -10.418 -5.659 6.315 1.00 94.38 74 ARG A C 1
ATOM 619 O O . ARG A 1 74 ? -11.251 -6.330 5.710 1.00 94.38 74 ARG A O 1
ATOM 626 N N . TRP A 1 75 ? -9.358 -6.163 6.931 1.00 91.38 75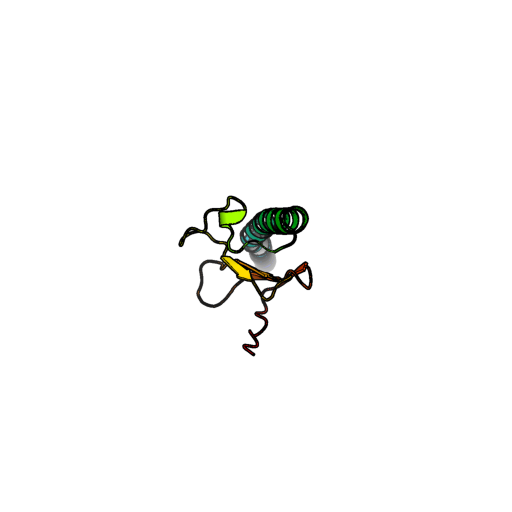 TRP A N 1
ATOM 627 C CA . TRP A 1 75 ? -9.199 -7.585 7.202 1.00 91.38 75 TRP A CA 1
ATOM 628 C C . TRP A 1 75 ? -9.889 -7.913 8.527 1.00 91.38 75 TRP A C 1
ATOM 630 O O . TRP A 1 75 ? -10.683 -8.843 8.600 1.00 91.38 75 TRP A O 1
ATOM 640 N N . ASP A 1 76 ? -9.618 -7.119 9.563 1.00 92.62 76 ASP A N 1
ATOM 641 C CA . ASP A 1 76 ? -10.203 -7.253 10.896 1.00 92.62 76 ASP A CA 1
ATOM 642 C C . ASP A 1 76 ? -10.337 -5.866 11.567 1.00 92.62 76 ASP A C 1
ATOM 644 O O . ASP A 1 76 ? -10.366 -4.833 10.891 1.00 92.62 76 ASP A O 1
ATOM 648 N N . SER A 1 77 ? -10.473 -5.815 12.897 1.00 93.06 77 SER A N 1
ATOM 649 C CA . SER A 1 77 ? -10.624 -4.558 13.644 1.00 93.06 77 SER A CA 1
ATOM 650 C C . SER A 1 77 ? -9.362 -3.685 13.677 1.00 93.06 77 SER A C 1
ATOM 652 O O . SER A 1 77 ? -9.459 -2.484 13.938 1.00 93.06 77 SER A O 1
ATOM 654 N N . VAL A 1 78 ? -8.186 -4.256 13.414 1.00 94.00 78 VAL A N 1
ATOM 655 C CA . VAL A 1 78 ? -6.882 -3.585 13.502 1.00 94.00 78 VAL A CA 1
ATOM 656 C C . VAL A 1 78 ? -6.057 -3.673 12.218 1.00 94.00 78 VAL A C 1
ATOM 658 O O . VAL A 1 78 ? -5.158 -2.842 12.050 1.00 94.00 78 VAL A O 1
ATOM 661 N N . ASN A 1 79 ? -6.376 -4.602 11.316 1.00 96.25 79 ASN A N 1
ATOM 662 C CA . ASN A 1 79 ? -5.677 -4.852 10.064 1.00 96.25 79 ASN A CA 1
ATOM 663 C C . ASN A 1 79 ? -6.531 -4.567 8.825 1.00 96.25 79 ASN A C 1
ATOM 665 O O . ASN A 1 79 ? -7.752 -4.735 8.810 1.00 96.25 79 ASN A O 1
ATOM 669 N N . TYR A 1 80 ? -5.862 -4.173 7.749 1.00 96.06 80 TYR A N 1
ATOM 670 C CA . TYR A 1 80 ? -6.451 -3.868 6.455 1.00 96.06 80 TYR A CA 1
ATOM 671 C C . TYR A 1 80 ? -5.518 -4.255 5.309 1.00 96.06 80 TYR A C 1
ATOM 673 O O . TYR A 1 80 ? -4.323 -4.510 5.488 1.00 96.06 80 TYR A O 1
ATOM 681 N N . ILE A 1 81 ? -6.098 -4.258 4.115 1.00 95.75 81 ILE A N 1
ATOM 682 C CA . ILE A 1 81 ? -5.406 -4.403 2.846 1.00 95.75 81 ILE A CA 1
ATOM 683 C C . ILE A 1 81 ? -5.689 -3.149 2.019 1.00 95.75 81 ILE A C 1
ATOM 685 O O . ILE A 1 81 ? -6.848 -2.773 1.827 1.00 95.75 81 ILE A O 1
ATOM 689 N N . LEU A 1 82 ? -4.632 -2.513 1.522 1.00 95.31 82 LEU A N 1
ATOM 690 C CA . LEU A 1 82 ? -4.713 -1.493 0.476 1.00 95.31 82 LEU A CA 1
ATOM 691 C C . LEU A 1 82 ? -4.142 -2.110 -0.796 1.00 95.31 82 LEU A C 1
ATOM 693 O O . LEU A 1 82 ? -3.030 -2.625 -0.771 1.00 95.31 82 LEU A O 1
ATOM 697 N N . TYR A 1 83 ? -4.866 -2.081 -1.904 1.00 93.00 83 TYR A N 1
ATOM 698 C CA . TYR A 1 83 ? -4.406 -2.726 -3.129 1.00 93.00 83 TYR A CA 1
ATOM 699 C C . TYR A 1 83 ? -4.688 -1.890 -4.365 1.00 93.00 83 TYR A C 1
ATOM 701 O O . TYR A 1 83 ? -5.586 -1.051 -4.382 1.00 93.00 83 TYR A O 1
ATOM 709 N N . PHE A 1 84 ? -3.895 -2.130 -5.403 1.00 91.38 84 PHE A N 1
ATOM 710 C CA . PHE A 1 84 ? -4.114 -1.575 -6.728 1.00 91.38 84 PHE A CA 1
ATOM 711 C C . PHE A 1 84 ? -3.875 -2.631 -7.798 1.00 91.38 84 PHE A C 1
ATOM 713 O O . PHE A 1 84 ? -3.083 -3.557 -7.617 1.00 91.38 84 PHE A O 1
ATOM 720 N N . THR A 1 85 ? -4.553 -2.482 -8.930 1.00 84.81 85 THR A N 1
ATOM 721 C CA . THR A 1 85 ? -4.353 -3.332 -10.107 1.00 84.81 85 THR A CA 1
ATOM 722 C C . THR A 1 85 ? -3.673 -2.521 -11.193 1.00 84.81 85 THR A C 1
ATOM 724 O O . THR A 1 85 ? -4.138 -1.433 -11.541 1.00 84.81 85 THR A O 1
ATOM 727 N N . LYS A 1 86 ? -2.599 -3.056 -11.771 1.00 73.19 86 LYS A N 1
ATOM 728 C CA . LYS A 1 86 ? -2.111 -2.559 -13.059 1.00 73.19 86 LYS A CA 1
ATOM 729 C C . LYS A 1 86 ? -3.097 -3.010 -14.140 1.00 73.19 86 LYS A C 1
ATOM 731 O O . LYS A 1 86 ? -3.682 -4.074 -13.997 1.00 73.19 86 LYS A O 1
ATOM 736 N N . SER A 1 87 ? -3.298 -2.218 -15.194 1.00 61.16 87 SER A N 1
ATOM 737 C CA . SER A 1 87 ? -4.208 -2.504 -16.317 1.00 61.16 87 SER A CA 1
ATOM 738 C C . SER A 1 87 ? -4.117 -3.962 -16.816 1.00 61.16 87 SER A C 1
ATOM 740 O O . SER A 1 87 ? -3.279 -4.281 -17.656 1.00 61.16 87 SER A O 1
ATOM 742 N N . GLY A 1 88 ? -4.966 -4.849 -16.287 1.00 56.34 88 GLY A N 1
ATOM 743 C CA . GLY A 1 88 ? -4.922 -6.292 -16.528 1.00 56.34 88 GLY A CA 1
ATOM 744 C C . GLY A 1 88 ? -5.715 -7.076 -15.476 1.00 56.34 88 GLY A C 1
ATOM 745 O O . GLY A 1 88 ? -5.720 -6.739 -14.297 1.00 56.34 88 GLY A O 1
ATOM 746 N N . VAL A 1 89 ? -6.431 -8.114 -15.910 1.00 57.75 89 VAL A N 1
ATOM 747 C CA . VAL A 1 89 ? -7.255 -8.958 -15.030 1.00 57.75 89 VAL A CA 1
ATOM 748 C C . VAL A 1 89 ? -6.356 -9.957 -14.297 1.00 57.75 89 VAL A C 1
ATOM 750 O O . VAL A 1 89 ? -5.685 -10.753 -14.946 1.00 57.75 89 VAL A O 1
ATOM 753 N N . GLY A 1 90 ? -6.393 -9.955 -12.961 1.00 64.12 90 GLY A N 1
ATOM 754 C CA . GLY A 1 90 ? -5.841 -11.032 -12.125 1.00 64.12 90 GLY A CA 1
ATOM 755 C C . GLY A 1 90 ? -4.525 -10.741 -11.397 1.00 64.12 90 GLY A C 1
ATOM 756 O O . GLY A 1 90 ? -4.119 -11.566 -10.584 1.00 64.12 90 GLY A O 1
ATOM 757 N N . GLU A 1 91 ? -3.888 -9.588 -11.620 1.00 75.81 91 GLU A N 1
ATOM 758 C CA . GLU A 1 91 ? -2.675 -9.181 -10.896 1.00 75.81 91 GLU A CA 1
ATOM 759 C C . GLU A 1 91 ? -2.950 -7.920 -10.064 1.00 75.81 91 GLU A C 1
ATOM 761 O O . GLU A 1 91 ? -3.205 -6.838 -10.603 1.00 75.81 91 GLU A O 1
ATOM 766 N N . SER A 1 92 ? -2.916 -8.061 -8.735 1.00 87.81 92 SER A N 1
ATOM 767 C CA . SER A 1 92 ? -2.981 -6.937 -7.798 1.00 87.81 92 SER A CA 1
ATOM 768 C C . SER A 1 92 ? -1.709 -6.852 -6.967 1.00 87.81 92 SER A C 1
ATOM 770 O O . SER A 1 92 ? -1.139 -7.858 -6.544 1.00 87.81 92 SER A O 1
ATOM 772 N N . MET A 1 93 ? -1.293 -5.623 -6.694 1.00 92.38 93 MET A N 1
ATOM 773 C CA . MET A 1 93 ? -0.260 -5.321 -5.721 1.00 92.38 93 MET A CA 1
ATOM 774 C C . MET A 1 93 ? -0.948 -4.940 -4.412 1.00 92.38 93 MET A C 1
ATOM 776 O O . MET A 1 93 ? -1.719 -3.981 -4.372 1.00 92.38 93 MET A O 1
ATOM 780 N N . ASN A 1 94 ? -0.697 -5.708 -3.353 1.00 94.06 94 ASN A N 1
ATOM 781 C CA . ASN A 1 94 ? -1.425 -5.621 -2.090 1.00 94.06 94 ASN A CA 1
ATOM 782 C C . ASN A 1 94 ? -0.475 -5.211 -0.967 1.00 94.06 94 ASN A C 1
ATOM 784 O O . ASN A 1 94 ? 0.524 -5.881 -0.719 1.00 94.06 94 ASN A O 1
ATOM 788 N N . TYR A 1 95 ? -0.801 -4.137 -0.267 1.00 96.25 95 TYR A N 1
ATOM 789 C CA . TYR A 1 95 ? -0.204 -3.781 1.006 1.00 96.25 95 TYR A CA 1
ATOM 790 C C . TYR A 1 95 ? -0.974 -4.464 2.128 1.00 96.25 95 TYR A C 1
ATOM 792 O O . TYR A 1 95 ? -2.178 -4.247 2.264 1.00 96.25 95 TYR A O 1
ATOM 800 N N . TYR A 1 96 ? -0.274 -5.236 2.951 1.00 96.12 96 TYR A N 1
ATOM 801 C CA . TYR A 1 96 ? -0.843 -5.840 4.150 1.00 96.12 96 TYR A CA 1
ATOM 802 C C . TYR A 1 96 ? -0.379 -5.073 5.385 1.00 96.12 96 TYR A C 1
ATOM 804 O O . TYR A 1 96 ? 0.823 -4.949 5.623 1.00 96.12 96 TYR A O 1
ATOM 812 N N . SER A 1 97 ? -1.315 -4.562 6.186 1.00 96.75 97 SER A N 1
ATOM 813 C CA . SER A 1 97 ? -0.976 -3.750 7.363 1.00 96.75 97 SER A CA 1
ATOM 814 C C . SER A 1 97 ? -0.324 -4.545 8.499 1.00 96.75 97 SER A C 1
ATOM 816 O O . SER A 1 97 ? 0.359 -3.962 9.338 1.00 96.75 97 SER A O 1
ATOM 818 N N . ASP A 1 98 ? -0.548 -5.861 8.545 1.00 95.31 98 ASP A N 1
ATOM 819 C CA . ASP A 1 98 ? -0.011 -6.759 9.571 1.00 95.31 98 ASP A CA 1
ATOM 820 C C . ASP A 1 98 ? 1.510 -6.943 9.422 1.00 95.31 98 ASP A C 1
ATOM 822 O O . ASP A 1 98 ? 2.251 -6.845 10.400 1.00 95.31 98 ASP A O 1
ATOM 826 N N . THR A 1 99 ? 1.988 -7.135 8.190 1.00 95.56 99 THR A N 1
ATOM 827 C CA . THR A 1 99 ? 3.413 -7.259 7.857 1.00 95.56 99 THR A CA 1
ATOM 828 C C . THR A 1 99 ? 4.035 -5.942 7.418 1.00 95.56 99 THR A C 1
ATOM 830 O O . THR A 1 99 ? 5.254 -5.823 7.421 1.00 95.56 99 THR A O 1
ATOM 833 N N . LYS A 1 100 ? 3.214 -4.942 7.080 1.00 96.00 100 LYS A N 1
ATOM 834 C CA . LYS A 1 100 ? 3.623 -3.632 6.550 1.00 96.00 100 LYS A CA 1
ATOM 835 C C . LYS A 1 100 ? 4.409 -3.729 5.245 1.00 96.00 100 LYS A C 1
ATOM 837 O O . LYS A 1 100 ? 5.325 -2.946 4.999 1.00 96.00 100 LYS A O 1
ATOM 842 N N . GLU A 1 101 ? 4.030 -4.681 4.400 1.00 95.25 101 GLU A N 1
ATOM 843 C CA . GLU A 1 101 ? 4.737 -4.995 3.160 1.00 95.25 101 GLU A CA 1
ATOM 844 C C . GLU A 1 101 ? 3.784 -5.039 1.966 1.00 95.25 101 GLU A C 1
ATOM 846 O O . GLU A 1 101 ? 2.637 -5.479 2.075 1.00 95.25 101 GLU A O 1
ATOM 851 N N . TRP A 1 102 ? 4.302 -4.603 0.818 1.00 94.81 102 TRP A N 1
ATOM 852 C CA . TRP A 1 102 ? 3.671 -4.750 -0.489 1.00 94.81 102 TRP A CA 1
ATOM 853 C C . TRP A 1 102 ? 3.994 -6.125 -1.079 1.00 94.81 102 TRP A C 1
ATOM 855 O O . TRP A 1 102 ? 5.149 -6.552 -1.066 1.00 94.81 102 TRP A O 1
ATOM 865 N N . SER A 1 103 ? 2.990 -6.815 -1.615 1.00 92.50 103 SER A N 1
ATOM 866 C CA . SER A 1 103 ? 3.146 -8.138 -2.208 1.00 92.50 103 SER A CA 1
ATOM 867 C C . SER A 1 103 ? 2.169 -8.387 -3.357 1.00 92.50 103 SER A C 1
ATOM 869 O O . SER A 1 103 ? 0.974 -8.093 -3.276 1.00 92.50 103 SER A O 1
ATOM 871 N N . HIS A 1 104 ? 2.697 -9.018 -4.405 1.00 88.69 104 HIS A N 1
ATOM 872 C CA . HIS A 1 104 ? 1.933 -9.578 -5.524 1.00 88.69 104 HIS A CA 1
ATOM 873 C C . HIS A 1 104 ? 1.178 -10.863 -5.144 1.00 88.69 104 HIS A C 1
ATOM 875 O O . HIS A 1 104 ? 0.302 -11.315 -5.874 1.00 88.69 104 HIS A O 1
ATOM 881 N N . ILE A 1 105 ? 1.512 -11.484 -4.007 1.00 85.81 105 ILE A N 1
ATOM 882 C CA . ILE A 1 105 ? 0.855 -12.709 -3.541 1.00 85.81 105 ILE A CA 1
ATOM 883 C C . ILE A 1 105 ? -0.420 -12.328 -2.790 1.00 85.81 105 ILE A C 1
ATOM 885 O O . ILE A 1 105 ? -0.367 -11.716 -1.717 1.00 85.81 105 ILE A O 1
ATOM 889 N N . GLN A 1 106 ? -1.569 -12.738 -3.328 1.00 81.56 106 GLN A N 1
ATOM 890 C CA . GLN A 1 106 ? -2.839 -12.644 -2.622 1.00 81.56 106 GLN A CA 1
ATOM 891 C C . GLN A 1 106 ? -2.881 -13.683 -1.494 1.00 81.56 106 GLN A C 1
ATOM 893 O O . GLN A 1 106 ? -2.752 -14.886 -1.728 1.00 81.56 106 GLN A O 1
ATOM 898 N N . ARG A 1 107 ? -3.057 -13.225 -0.253 1.00 81.31 107 ARG A N 1
ATOM 899 C CA . ARG A 1 107 ? -3.331 -14.098 0.889 1.00 81.31 107 ARG A CA 1
ATOM 900 C C . ARG A 1 107 ? -4.815 -14.456 0.836 1.00 81.31 107 ARG A C 1
ATOM 902 O O . ARG A 1 107 ? -5.654 -13.575 0.672 1.00 81.31 107 ARG A O 1
ATOM 909 N N . GLY A 1 108 ? -5.136 -15.748 0.899 1.00 65.25 108 GLY A N 1
ATOM 910 C CA . GLY A 1 108 ? -6.525 -16.203 0.839 1.00 65.25 108 GLY A CA 1
ATOM 911 C C . GLY A 1 108 ? -7.349 -15.595 1.974 1.00 65.25 108 GLY A C 1
ATOM 912 O O . GLY A 1 108 ? -6.923 -15.638 3.127 1.00 65.25 108 GLY A O 1
ATOM 913 N N . PHE A 1 109 ? -8.522 -15.049 1.649 1.00 57.97 109 PHE A N 1
ATOM 914 C CA . PHE A 1 109 ? -9.519 -14.670 2.645 1.00 57.97 109 PHE A CA 1
ATOM 915 C C . PHE A 1 109 ? -10.005 -15.948 3.334 1.00 57.97 109 PHE A C 1
ATOM 917 O O . PHE A 1 109 ? -10.715 -16.748 2.726 1.00 57.97 109 PHE A O 1
ATOM 924 N N . GLN A 1 110 ? -9.610 -16.170 4.585 1.00 43.38 110 GLN A N 1
ATOM 925 C CA . GLN A 1 110 ? -10.321 -17.128 5.423 1.00 43.38 110 GLN A CA 1
ATOM 926 C C . GLN A 1 110 ? -11.601 -16.433 5.884 1.00 43.38 110 GLN A C 1
ATOM 928 O O . GLN A 1 110 ? -11.577 -15.625 6.805 1.00 43.38 110 GLN A O 1
ATOM 933 N N . SER A 1 111 ? -12.703 -16.677 5.174 1.00 40.72 111 SER A N 1
ATOM 934 C CA . SER A 1 111 ? -14.032 -16.424 5.722 1.00 40.72 111 SER A CA 1
ATOM 935 C C . SER A 1 111 ? -14.256 -17.449 6.832 1.00 40.72 111 SER A C 1
ATOM 937 O O . SER A 1 111 ? -14.400 -18.637 6.529 1.00 40.72 111 SER A O 1
ATOM 939 N N . GLU A 1 112 ? -14.198 -17.009 8.087 1.00 37.81 112 GLU A N 1
ATOM 940 C CA . GLU A 1 112 ? -14.768 -17.770 9.206 1.00 37.81 112 GLU A CA 1
ATOM 941 C C . GLU A 1 112 ? -16.286 -17.929 9.043 1.00 37.81 112 GLU A C 1
ATOM 943 O O . GLU A 1 112 ? -16.938 -16.981 8.539 1.00 37.81 112 GLU A O 1
#

pLDDT: mean 85.14, std 14.11, range [37.81, 97.62]

Sequence (112 aa):
MRRKTVFIFVLLIITSFLVYFFYFNNTEEKGLINQGNIIVEKIESYKLKEGYLPNSLNDIGIEEKMEGPFYYTRWDSVNYILYFTKSGVGESMNYYSDTKEWSHIQRGFQSE

Radius of gyration: 20.87 Å; chains: 1; bounding box: 52×30×59 Å

Foldseek 3Di:
DVVVVVVVVVVVVVVVVVVVVVVPVCPVVVVVVVVVVVLVVLQVVCCVVVVWGDPFSVVSVDDPDPPDQWGKDALDGHKIKIWGDDPDPDFIFIQTPVVRDTDRDDDDRPDD

Secondary structure (DSSP, 8-state):
-HHHHHHHHHHHHHHHHHHHHHHHTTHHHHHHHHHHHHHHHHHHHHHHHHSS--SSGGGGT----TTSSEEEEESSSS-EEEEEE-SSTT-EEEEETTTTEEESSPPP----